Protein AF-A0A6C1P8I4-F1 (afdb_monomer)

Nearest PDB structures (foldseek):
  6fcg-assembly1_F  TM=9.952E-01  e=1.180E-16  Formosa sp. Hel1_33_131
  4wts-assembly1_A  TM=8.859E-01  e=5.037E-03  Rhizomucor miehei CAU432
  4f79-assembly1_A  TM=4.342E-01  e=3.306E+00  Streptococcus mutans
  8ysv-assembly1_A  TM=3.885E-01  e=8.835E+00  Enterococcus faecalis

Sequence (141 aa):
PVHIGETGWATTSNEHYGEGGANAIDEYKAGIYHRLIRDWSDENNVTVFYFEAFDEPWKDAQNPLGSENHFGLINLQAQAKYTIWDLVDAGIFDGLTRDGMPITKTYNGDLDSLLQDVLVPPTDAEIRARLEERLRQQEVE

pLDDT: mean 96.52, std 4.88, range [55.69, 98.88]

Secondary structure (DSSP, 8-state):
---EEEEE--S--SSTTSTTTT---SHHHHHHHHHHHHHHHHHTT--EEEE-SB--TTTTTT-TTSGGG---SB-TTSEE-GGGHHHHHTTTTTT-EETTEE-EEGGGG-HHHHHHS-PPPPPHHHHHHHHHHHHHHHTT-

Mean predicted aligned error: 3.2 Å

Radius of gyration: 17.55 Å; Cα contacts (8 Å, |Δi|>4): 211; chains: 1; bounding box: 45×36×46 Å

Foldseek 3Di:
DDAAPEDFAFAFAPDQCPPPHQLQHHLVNRLVVVVVVVVVCVVVVHHYPYPDAEFDQVVCVVDSRHRNRGRHCAYPQLEGGPNCQVCVVVCVQPPPDDVNHGRAHPVNPDPVVRVVRRDDGDDPVSVVVSVVVVVVVVVVD

Solvent-accessible surface area (backbone atoms only — not comparable to full-atom values): 7846 Å² total; per-residue (Å²): 139,76,64,44,81,67,51,67,49,34,37,43,33,80,46,69,44,6,77,97,44,48,30,63,42,23,43,66,54,24,24,51,50,53,50,54,54,48,56,54,22,63,77,65,75,32,55,70,44,63,40,36,72,50,36,42,62,74,71,32,64,90,39,85,50,36,38,71,21,29,32,24,46,23,42,88,81,24,22,26,30,65,64,46,41,67,46,52,75,69,49,74,47,68,96,44,61,50,98,85,32,58,64,43,47,46,70,80,67,37,62,72,66,51,56,73,74,56,60,70,63,68,48,74,68,55,50,50,54,54,51,54,51,52,54,58,54,64,76,75,111

Structure (mmCIF, N/CA/C/O backbone):
data_AF-A0A6C1P8I4-F1
#
_entry.id   AF-A0A6C1P8I4-F1
#
loop_
_atom_site.group_PDB
_atom_site.id
_atom_site.type_symbol
_atom_site.label_atom_id
_atom_site.label_alt_id
_atom_site.label_comp_id
_atom_site.label_asym_id
_atom_site.label_entity_id
_atom_site.label_seq_id
_atom_site.pdbx_PDB_ins_code
_atom_site.Cartn_x
_atom_site.Cartn_y
_atom_site.Cartn_z
_atom_site.occupancy
_atom_site.B_iso_or_equiv
_atom_site.auth_seq_id
_atom_site.auth_comp_id
_atom_site.auth_asym_id
_atom_site.auth_atom_id
_atom_site.pdbx_PDB_model_num
ATOM 1 N N . PRO A 1 1 ? 16.380 -12.176 21.799 1.00 84.94 1 PRO A N 1
ATOM 2 C CA . PRO A 1 1 ? 15.195 -12.281 20.912 1.00 84.94 1 PRO A CA 1
ATOM 3 C C . PRO A 1 1 ? 15.418 -11.368 19.705 1.00 84.94 1 PRO A C 1
ATOM 5 O O . PRO A 1 1 ? 16.123 -10.371 19.853 1.00 84.94 1 PRO A O 1
ATOM 8 N N . VAL A 1 2 ? 14.891 -11.733 18.537 1.00 94.25 2 VAL A N 1
ATOM 9 C CA . VAL A 1 2 ? 14.954 -10.918 17.314 1.00 94.25 2 VAL A CA 1
ATOM 10 C C . VAL A 1 2 ? 13.532 -10.483 16.975 1.00 94.25 2 VAL A C 1
ATOM 12 O O . VAL A 1 2 ? 12.611 -11.290 17.066 1.00 94.25 2 VAL A O 1
ATOM 15 N N . HIS A 1 3 ? 13.370 -9.215 16.609 1.00 98.00 3 HIS A N 1
ATOM 16 C CA . HIS A 1 3 ? 12.113 -8.621 16.157 1.00 98.00 3 HIS A CA 1
ATOM 17 C C . HIS A 1 3 ? 12.382 -7.848 14.864 1.00 98.00 3 HIS A C 1
ATOM 19 O O . HIS A 1 3 ? 13.498 -7.360 14.667 1.00 98.00 3 HIS A O 1
ATOM 25 N N . ILE A 1 4 ? 11.379 -7.724 13.996 1.00 98.44 4 ILE A N 1
ATOM 26 C CA . ILE A 1 4 ? 11.464 -6.856 12.820 1.00 98.44 4 ILE A CA 1
ATOM 27 C C . ILE A 1 4 ? 11.068 -5.450 13.257 1.00 98.44 4 ILE A C 1
ATOM 29 O O . ILE A 1 4 ? 9.899 -5.187 13.543 1.00 98.44 4 ILE A O 1
ATOM 33 N N . GLY A 1 5 ? 12.068 -4.571 13.339 1.00 98.44 5 GLY A N 1
ATOM 34 C CA . GLY A 1 5 ? 11.884 -3.176 13.738 1.0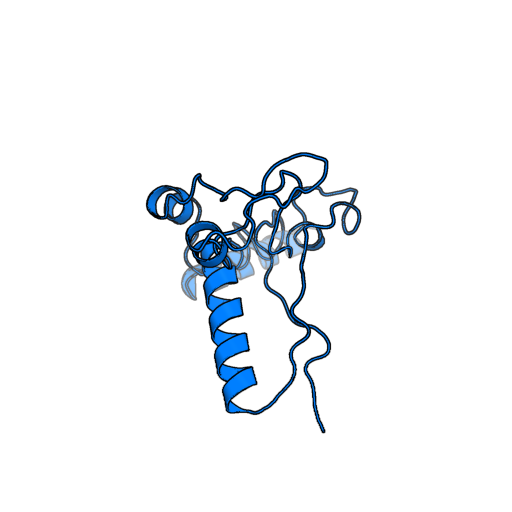0 98.44 5 GLY A CA 1
ATOM 35 C C . GLY A 1 5 ? 11.146 -2.334 12.700 1.00 98.44 5 GLY A C 1
ATOM 36 O O . GLY A 1 5 ? 10.501 -1.369 13.085 1.00 98.44 5 GLY A O 1
ATOM 37 N N . GLU A 1 6 ? 11.216 -2.709 11.421 1.00 98.50 6 GLU A N 1
ATOM 38 C CA . GLU A 1 6 ? 10.482 -2.043 10.349 1.00 98.50 6 GLU A CA 1
ATOM 39 C C . GLU A 1 6 ? 10.412 -2.934 9.112 1.00 98.50 6 GLU A C 1
ATOM 41 O O . GLU A 1 6 ? 11.400 -3.576 8.743 1.00 98.50 6 GLU A O 1
ATOM 46 N N . THR A 1 7 ? 9.248 -2.975 8.471 1.00 98.56 7 THR A N 1
ATOM 47 C CA . THR A 1 7 ? 9.111 -3.443 7.091 1.00 98.56 7 THR A CA 1
ATOM 48 C C . THR A 1 7 ? 7.760 -3.028 6.519 1.00 98.56 7 THR A C 1
ATOM 50 O O . THR A 1 7 ? 6.786 -2.970 7.265 1.00 98.56 7 THR A O 1
ATOM 53 N N . GLY A 1 8 ? 7.678 -2.754 5.221 1.00 98.31 8 GLY A N 1
ATOM 54 C CA . GLY A 1 8 ? 6.485 -2.193 4.598 1.00 98.31 8 GLY A CA 1
ATOM 55 C C . GLY A 1 8 ? 6.492 -2.335 3.085 1.00 98.31 8 GLY A C 1
ATOM 56 O O . GLY A 1 8 ? 7.522 -2.646 2.486 1.00 98.31 8 GLY A O 1
ATOM 57 N N . TRP A 1 9 ? 5.339 -2.089 2.470 1.00 98.75 9 TRP 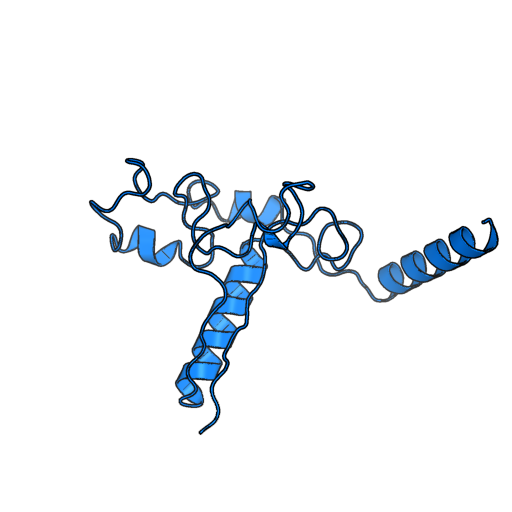A N 1
ATOM 58 C CA . TRP A 1 9 ? 5.183 -2.118 1.020 1.00 98.75 9 TRP A CA 1
ATOM 59 C C . TRP A 1 9 ? 4.293 -0.962 0.567 1.00 98.75 9 TRP A C 1
ATOM 61 O O . TRP A 1 9 ? 3.099 -0.938 0.865 1.00 98.75 9 TRP A O 1
ATOM 71 N N . ALA A 1 10 ? 4.890 0.013 -0.119 1.00 98.44 10 ALA A N 1
ATOM 72 C CA . ALA A 1 10 ? 4.188 1.190 -0.612 1.00 98.44 10 ALA A CA 1
ATOM 73 C C . ALA A 1 10 ? 3.163 0.839 -1.700 1.00 98.44 10 ALA A C 1
ATOM 75 O O . ALA A 1 10 ? 3.224 -0.215 -2.335 1.00 98.44 10 ALA A O 1
ATOM 76 N N . THR A 1 11 ? 2.222 1.756 -1.919 1.00 98.38 11 THR A N 1
ATOM 77 C CA . THR A 1 11 ? 1.051 1.551 -2.797 1.00 98.38 11 THR A CA 1
ATOM 78 C C . THR A 1 11 ? 1.015 2.455 -4.027 1.00 98.38 11 THR A C 1
ATOM 80 O O . THR A 1 11 ? 0.311 2.136 -4.978 1.00 98.38 11 THR A O 1
ATOM 83 N N . THR A 1 12 ? 1.839 3.507 -4.057 1.00 97.50 12 THR A N 1
ATOM 84 C CA . THR A 1 12 ? 2.018 4.402 -5.213 1.00 97.50 12 THR A CA 1
ATOM 85 C C . THR A 1 12 ? 3.499 4.722 -5.396 1.00 97.50 12 THR A C 1
ATOM 87 O O . THR A 1 12 ? 4.215 4.873 -4.410 1.00 97.50 12 THR A O 1
ATOM 90 N N . SER A 1 13 ? 3.978 4.804 -6.639 1.00 97.31 13 SER A N 1
ATOM 91 C CA . SER A 1 13 ? 5.305 5.339 -6.968 1.00 97.31 13 SER A CA 1
ATOM 92 C C . SER A 1 13 ? 5.359 5.774 -8.429 1.00 97.31 13 SER A C 1
ATOM 94 O O . SER A 1 13 ? 4.958 5.016 -9.309 1.00 97.31 13 SER A O 1
ATOM 96 N N . ASN A 1 14 ? 5.908 6.957 -8.695 1.00 96.31 14 ASN A N 1
ATOM 97 C CA . ASN A 1 14 ? 6.301 7.406 -10.036 1.00 96.31 14 ASN A CA 1
ATOM 98 C C . ASN A 1 14 ? 7.804 7.209 -10.320 1.00 96.31 14 ASN A C 1
ATOM 100 O O . ASN A 1 14 ? 8.345 7.818 -11.242 1.00 96.31 14 ASN A O 1
ATOM 104 N N . GLU A 1 15 ? 8.483 6.389 -9.518 1.00 94.12 15 GLU A N 1
ATOM 105 C CA . GLU A 1 15 ? 9.931 6.188 -9.571 1.00 94.12 15 GLU A CA 1
ATOM 106 C C . GLU A 1 15 ? 10.272 4.717 -9.878 1.00 94.12 15 GLU A C 1
ATOM 108 O O . GLU A 1 15 ? 9.582 4.029 -10.628 1.00 94.12 15 GLU A O 1
ATOM 113 N N . HIS A 1 16 ? 11.364 4.200 -9.310 1.00 93.44 16 HIS A N 1
ATOM 114 C CA . HIS A 1 16 ? 11.926 2.888 -9.637 1.00 93.44 16 HIS A CA 1
ATOM 115 C C . HIS A 1 16 ? 11.029 1.694 -9.311 1.00 93.44 16 HIS A C 1
ATOM 117 O O . HIS A 1 16 ? 11.247 0.604 -9.841 1.00 93.44 16 HIS A O 1
ATOM 123 N N . TYR A 1 17 ? 10.054 1.867 -8.431 1.00 96.25 17 TYR A N 1
ATOM 124 C CA . TYR A 1 17 ? 9.217 0.777 -7.951 1.00 96.25 17 TYR A CA 1
ATOM 125 C C . TYR A 1 17 ? 7.878 0.673 -8.700 1.00 96.25 17 TYR A C 1
ATOM 127 O O . TYR A 1 17 ? 7.241 -0.383 -8.663 1.00 96.25 17 TYR A O 1
ATOM 135 N N . GLY A 1 18 ? 7.468 1.748 -9.380 1.00 95.06 18 GLY A N 1
ATOM 136 C CA . GLY A 1 18 ? 6.231 1.841 -10.153 1.00 95.06 18 GLY A CA 1
ATOM 137 C C . GLY A 1 18 ? 6.389 1.414 -11.614 1.00 95.06 18 GLY A C 1
ATOM 138 O O . GLY A 1 18 ? 7.229 0.567 -11.947 1.00 95.06 18 GLY A O 1
ATOM 139 N N . GLU A 1 19 ? 5.561 2.003 -12.480 1.00 93.50 19 GLU A N 1
ATOM 140 C CA . GLU A 1 19 ? 5.546 1.749 -13.925 1.00 93.50 19 GLU A CA 1
ATOM 141 C C . GLU A 1 19 ? 6.900 2.066 -14.579 1.00 93.50 19 GLU A C 1
ATOM 143 O O . GLU A 1 19 ? 7.560 3.053 -14.264 1.00 93.50 19 GLU A O 1
ATOM 148 N N . GLY A 1 20 ? 7.357 1.193 -15.481 1.00 87.25 20 GLY A N 1
ATOM 149 C CA . GLY A 1 20 ? 8.678 1.307 -16.120 1.00 87.25 20 GLY A CA 1
ATOM 150 C C . GLY A 1 20 ? 9.852 0.911 -15.210 1.00 87.25 20 GLY A C 1
ATOM 151 O O . GLY A 1 20 ? 10.970 0.689 -15.689 1.00 87.25 20 GLY A O 1
ATOM 152 N N . GLY A 1 21 ? 9.591 0.744 -13.913 1.00 92.31 21 GLY 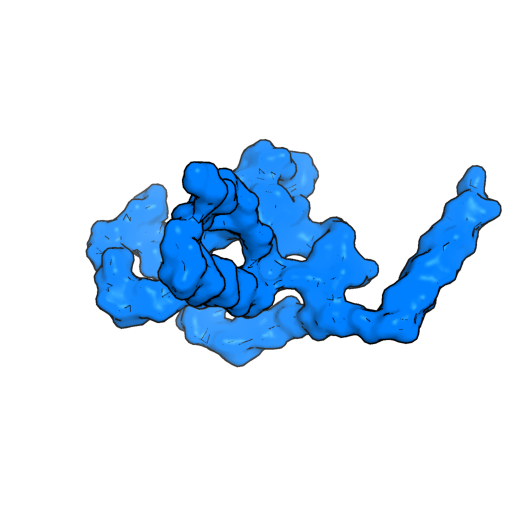A N 1
ATOM 153 C CA . GLY A 1 21 ? 10.504 0.249 -12.896 1.00 92.31 21 GLY A CA 1
ATOM 154 C C . GLY A 1 21 ? 10.293 -1.234 -12.587 1.00 92.31 21 GLY A C 1
ATOM 155 O O . GLY A 1 21 ? 10.314 -2.081 -13.479 1.00 92.31 21 GLY A O 1
ATOM 156 N N . ALA A 1 22 ? 10.130 -1.564 -11.309 1.00 95.06 22 ALA A N 1
ATOM 157 C CA . ALA A 1 22 ? 9.907 -2.930 -10.846 1.00 95.06 22 ALA A CA 1
ATOM 158 C C . ALA A 1 22 ? 8.453 -3.412 -11.007 1.00 95.06 22 ALA A C 1
ATOM 160 O O . ALA A 1 22 ? 8.212 -4.609 -10.855 1.00 95.06 22 ALA A O 1
ATOM 161 N N . ASN A 1 23 ? 7.495 -2.515 -11.291 1.00 96.62 23 ASN A N 1
ATOM 162 C CA . ASN A 1 23 ? 6.054 -2.804 -11.246 1.00 96.62 23 ASN A CA 1
ATOM 163 C C . ASN A 1 23 ? 5.648 -3.509 -9.931 1.00 96.62 23 ASN A C 1
ATOM 165 O O . ASN A 1 23 ? 4.846 -4.446 -9.913 1.00 96.62 23 ASN A O 1
ATOM 169 N N . ALA A 1 24 ? 6.284 -3.110 -8.829 1.00 97.25 24 ALA A N 1
ATOM 170 C CA . ALA A 1 24 ? 6.169 -3.769 -7.536 1.00 97.25 24 ALA A CA 1
ATOM 171 C C . ALA A 1 24 ? 5.058 -3.163 -6.674 1.00 97.25 24 ALA A C 1
ATOM 173 O O . ALA A 1 24 ? 4.628 -3.798 -5.720 1.00 97.25 24 ALA A O 1
ATOM 174 N N . ILE A 1 25 ? 4.620 -1.947 -6.983 1.00 96.81 25 ILE A N 1
ATOM 175 C CA . ILE A 1 25 ? 3.828 -1.110 -6.089 1.00 96.81 25 ILE A CA 1
ATOM 176 C C . ILE A 1 25 ? 2.386 -0.982 -6.571 1.00 96.81 25 ILE A C 1
ATOM 178 O O . ILE A 1 25 ? 2.142 -0.490 -7.667 1.00 96.81 25 ILE A O 1
ATOM 182 N N . ASP A 1 26 ? 1.465 -1.398 -5.706 1.00 98.44 26 ASP A N 1
ATOM 183 C CA . ASP A 1 26 ? 0.015 -1.205 -5.779 1.00 98.44 26 ASP A CA 1
ATOM 184 C C . ASP A 1 26 ? -0.615 -1.726 -4.474 1.00 98.44 26 ASP A C 1
ATOM 186 O O . ASP A 1 26 ? 0.026 -2.457 -3.706 1.00 98.44 26 ASP A O 1
ATOM 190 N N . GLU A 1 27 ? -1.874 -1.370 -4.200 1.00 98.69 27 GLU A N 1
ATOM 191 C CA . GLU A 1 27 ? -2.552 -1.823 -2.976 1.00 98.69 27 GLU A CA 1
ATOM 192 C C . GLU A 1 27 ? -2.723 -3.346 -2.912 1.00 98.69 27 GLU A C 1
ATOM 194 O O . GLU A 1 27 ? -2.705 -3.922 -1.821 1.00 98.69 27 GLU A O 1
ATOM 199 N N . TYR A 1 28 ? -2.852 -4.019 -4.060 1.00 98.75 28 TYR A N 1
ATOM 200 C CA . TYR A 1 28 ? -3.046 -5.465 -4.109 1.00 98.75 28 TYR A CA 1
ATOM 201 C C . TYR A 1 28 ? -1.792 -6.215 -3.638 1.00 98.75 28 TYR A C 1
ATOM 203 O O . TYR A 1 28 ? -1.862 -7.049 -2.728 1.00 98.75 28 TYR A O 1
ATOM 211 N N . LYS A 1 29 ? -0.621 -5.881 -4.190 1.00 98.69 29 LYS A N 1
ATOM 212 C CA . LYS A 1 29 ? 0.673 -6.437 -3.775 1.00 98.69 29 LYS A CA 1
ATOM 213 C C . LYS A 1 29 ? 1.030 -6.038 -2.345 1.00 98.69 29 LYS A C 1
ATOM 215 O O . LYS A 1 29 ? 1.520 -6.893 -1.607 1.00 98.69 29 LYS A O 1
ATOM 220 N N . ALA A 1 30 ? 0.724 -4.809 -1.919 1.00 98.69 30 ALA A N 1
ATOM 221 C CA . ALA A 1 30 ? 0.916 -4.394 -0.529 1.00 98.69 30 ALA A CA 1
ATOM 222 C C . ALA A 1 30 ? 0.072 -5.235 0.448 1.00 98.69 30 ALA A C 1
ATOM 224 O O . ALA A 1 30 ? 0.587 -5.701 1.466 1.00 98.69 30 ALA A O 1
ATOM 225 N N . GLY A 1 31 ? -1.191 -5.518 0.107 1.00 98.56 31 GLY A N 1
ATOM 226 C CA . GLY A 1 31 ? -2.056 -6.398 0.896 1.00 98.56 31 GLY A CA 1
ATOM 227 C C . GLY A 1 31 ? -1.555 -7.843 0.953 1.00 98.56 31 GLY A C 1
ATOM 228 O O . GLY A 1 31 ? -1.568 -8.464 2.018 1.00 98.56 31 GLY A O 1
ATOM 229 N N . ILE A 1 32 ? -1.042 -8.374 -0.165 1.00 98.56 32 ILE A N 1
ATOM 230 C CA . ILE A 1 32 ? -0.393 -9.694 -0.193 1.00 98.56 32 ILE A CA 1
ATOM 231 C C . ILE A 1 32 ? 0.825 -9.713 0.732 1.00 98.56 32 ILE A C 1
ATOM 233 O O . ILE A 1 32 ? 0.942 -10.624 1.552 1.00 98.56 32 ILE A O 1
ATOM 237 N N . TYR A 1 33 ? 1.714 -8.725 0.613 1.00 98.75 33 TYR A N 1
ATOM 238 C CA . TYR A 1 33 ? 2.921 -8.641 1.427 1.00 98.75 33 TYR A CA 1
ATOM 239 C C . TYR A 1 33 ? 2.590 -8.558 2.920 1.00 98.75 33 TYR A C 1
ATOM 241 O O . TYR A 1 33 ? 3.133 -9.333 3.707 1.00 98.75 33 TYR A O 1
ATOM 249 N N . HIS A 1 34 ? 1.654 -7.684 3.301 1.00 98.75 34 HIS A N 1
ATOM 250 C CA . HIS A 1 34 ? 1.205 -7.543 4.683 1.00 98.75 34 HIS A CA 1
ATOM 251 C C . HIS A 1 34 ? 0.674 -8.866 5.253 1.00 98.75 34 HIS A C 1
ATOM 253 O O . HIS A 1 34 ? 1.060 -9.255 6.352 1.00 98.75 34 HIS A O 1
ATOM 259 N N . ARG A 1 35 ? -0.165 -9.598 4.508 1.00 98.62 35 ARG A N 1
ATOM 260 C CA . ARG A 1 35 ? -0.647 -10.915 4.951 1.00 98.62 35 ARG A CA 1
ATOM 261 C C . ARG A 1 35 ? 0.508 -11.898 5.139 1.00 98.62 35 ARG A C 1
ATOM 263 O O . ARG A 1 35 ? 0.639 -12.478 6.208 1.00 98.62 35 ARG A O 1
ATOM 270 N N . LEU A 1 36 ? 1.381 -12.028 4.139 1.00 98.75 36 LEU A N 1
ATOM 271 C CA . LEU A 1 36 ? 2.509 -12.964 4.188 1.00 98.75 36 LEU A CA 1
ATOM 272 C C . LEU A 1 36 ? 3.458 -12.679 5.360 1.00 98.75 36 LEU A C 1
ATOM 274 O O . LEU A 1 36 ? 3.907 -13.615 6.019 1.00 98.75 36 LEU A O 1
ATOM 278 N N . ILE A 1 37 ? 3.766 -11.405 5.633 1.00 98.62 37 ILE A N 1
ATOM 279 C CA . ILE A 1 37 ? 4.660 -11.054 6.740 1.00 98.62 37 ILE A CA 1
ATOM 280 C C . ILE A 1 37 ? 3.992 -11.264 8.101 1.00 98.62 37 ILE A C 1
ATOM 282 O O . ILE A 1 37 ? 4.678 -11.669 9.037 1.00 98.62 37 ILE A O 1
ATOM 286 N N . ARG A 1 38 ? 2.673 -11.041 8.216 1.00 98.38 38 ARG A N 1
ATOM 287 C CA . ARG A 1 38 ? 1.914 -11.317 9.445 1.00 98.38 38 ARG A CA 1
ATOM 288 C C . ARG A 1 38 ? 1.854 -12.809 9.739 1.00 98.38 38 ARG A C 1
ATOM 290 O O . ARG A 1 38 ? 2.299 -13.197 10.816 1.00 98.38 38 ARG A O 1
ATOM 297 N N . ASP A 1 39 ? 1.448 -13.616 8.760 1.00 98.62 39 ASP A N 1
ATOM 298 C CA . ASP A 1 39 ? 1.379 -15.077 8.880 1.00 98.62 39 ASP A CA 1
ATOM 299 C C . ASP A 1 39 ? 2.738 -15.651 9.311 1.00 98.62 39 ASP A C 1
ATOM 301 O O . ASP A 1 39 ? 2.845 -16.343 10.324 1.00 98.62 39 ASP A O 1
ATOM 305 N N . TRP A 1 40 ? 3.813 -15.268 8.611 1.00 98.62 40 TRP A N 1
ATOM 306 C CA . TRP A 1 40 ? 5.172 -15.674 8.970 1.00 98.62 40 TRP A CA 1
ATOM 307 C C . TRP A 1 40 ? 5.554 -15.243 10.392 1.00 98.62 40 TRP A C 1
ATOM 309 O O . TRP A 1 40 ? 6.172 -16.009 11.136 1.00 98.62 40 TRP A O 1
ATOM 319 N N . SER A 1 41 ? 5.217 -14.012 10.777 1.00 98.38 41 SER A N 1
ATOM 320 C CA . SER A 1 41 ? 5.602 -13.463 12.075 1.00 98.38 41 SER A CA 1
ATOM 321 C C . SER A 1 41 ? 4.893 -14.150 13.239 1.00 98.38 41 SER A C 1
ATOM 323 O O . SER A 1 41 ? 5.535 -14.455 14.247 1.00 98.38 41 SER A O 1
ATOM 325 N N . ASP A 1 42 ? 3.613 -14.478 13.062 1.00 98.19 42 ASP A N 1
ATOM 326 C CA . ASP A 1 42 ? 2.802 -15.179 14.050 1.00 98.19 42 ASP A CA 1
ATOM 327 C C . ASP A 1 42 ? 3.292 -16.623 14.219 1.00 98.19 42 ASP A C 1
ATOM 329 O O . ASP A 1 42 ? 3.522 -17.073 15.344 1.00 98.19 42 ASP A O 1
ATOM 333 N N . GLU A 1 43 ? 3.574 -17.323 13.113 1.00 98.44 43 GLU A N 1
ATOM 334 C CA . GLU A 1 43 ? 4.148 -18.676 13.131 1.00 98.44 43 GLU A CA 1
ATOM 335 C C . GLU A 1 43 ? 5.499 -18.735 13.860 1.00 98.44 43 GLU A C 1
ATOM 337 O O . GLU A 1 43 ? 5.792 -19.688 14.588 1.00 98.44 43 GLU A O 1
ATOM 342 N N . ASN A 1 44 ? 6.331 -17.705 13.688 1.00 98.00 44 ASN A N 1
ATOM 343 C CA . ASN A 1 44 ? 7.681 -17.661 14.247 1.00 98.00 44 ASN A CA 1
ATOM 344 C C . ASN A 1 44 ? 7.756 -16.959 15.610 1.00 98.00 44 ASN A C 1
ATOM 346 O O . ASN A 1 44 ? 8.840 -16.880 16.190 1.00 98.00 44 ASN A O 1
ATOM 350 N N . ASN A 1 45 ? 6.628 -16.491 16.156 1.00 97.69 45 ASN A N 1
ATOM 351 C CA . ASN A 1 45 ? 6.569 -1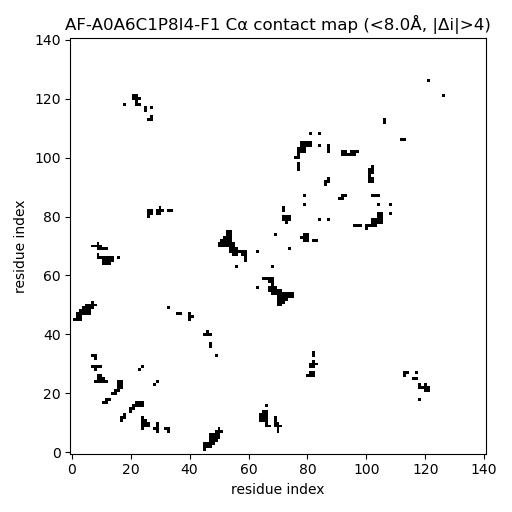5.694 17.386 1.00 97.69 45 ASN A CA 1
ATOM 352 C C . ASN A 1 45 ? 7.507 -14.467 17.337 1.00 97.69 45 ASN A C 1
ATOM 354 O O . ASN A 1 45 ? 8.197 -14.142 18.309 1.00 97.69 45 ASN A O 1
ATOM 358 N N . VAL A 1 46 ? 7.554 -13.797 16.184 1.00 98.44 46 VAL A N 1
ATOM 359 C CA . VAL A 1 46 ? 8.372 -12.607 15.932 1.00 98.44 46 VAL A CA 1
ATOM 360 C C . VAL A 1 46 ? 7.463 -11.388 15.866 1.00 98.44 46 VAL A C 1
ATOM 362 O O . VAL A 1 46 ? 6.498 -11.354 15.120 1.00 98.44 46 VAL A O 1
ATOM 365 N N . THR A 1 47 ? 7.780 -10.335 16.615 1.00 98.38 47 THR A N 1
ATOM 366 C CA . THR A 1 47 ? 7.058 -9.060 16.466 1.00 98.38 47 THR A CA 1
ATOM 367 C C . THR A 1 47 ? 7.499 -8.351 15.193 1.00 98.38 47 THR A C 1
ATOM 369 O O . THR A 1 47 ? 8.702 -8.201 14.964 1.00 98.38 47 THR A O 1
ATOM 372 N N . VAL A 1 48 ? 6.530 -7.857 14.420 1.00 98.56 48 VAL A N 1
ATOM 373 C CA . VAL A 1 48 ? 6.756 -7.000 13.251 1.00 98.56 48 VAL A CA 1
ATOM 374 C C . VAL A 1 48 ? 6.094 -5.647 13.470 1.00 98.56 48 VAL A C 1
ATOM 376 O O . VAL A 1 48 ? 4.863 -5.546 13.556 1.00 98.56 48 VAL A O 1
ATOM 379 N N . PHE A 1 49 ? 6.921 -4.608 13.520 1.00 98.56 49 PHE A N 1
ATOM 380 C CA . PHE A 1 49 ? 6.494 -3.218 13.425 1.00 98.56 49 PHE A CA 1
ATOM 381 C C . PHE A 1 49 ? 6.317 -2.880 11.940 1.00 98.56 49 PHE A C 1
ATOM 383 O O . PHE A 1 49 ? 7.244 -2.445 11.265 1.00 98.56 49 PHE A O 1
ATOM 390 N N . TYR A 1 50 ? 5.134 -3.194 11.407 1.00 98.69 50 TYR A N 1
ATOM 391 C CA . TYR A 1 50 ? 4.819 -2.964 9.998 1.00 98.69 50 TYR A CA 1
ATOM 392 C C . TYR A 1 50 ? 4.725 -1.464 9.697 1.00 98.69 50 TYR A C 1
ATOM 394 O O . TYR A 1 50 ? 4.097 -0.715 10.448 1.00 98.69 50 TYR A O 1
ATOM 402 N N . PHE A 1 51 ? 5.315 -1.061 8.580 1.00 98.62 51 PHE A N 1
ATOM 403 C CA . PHE A 1 51 ? 5.397 0.304 8.095 1.00 98.62 51 PHE A CA 1
ATOM 404 C C . PHE A 1 51 ? 4.407 0.495 6.926 1.00 98.62 51 PHE A C 1
ATOM 406 O O . PHE A 1 51 ? 4.563 -0.124 5.878 1.00 98.62 51 PHE A O 1
ATOM 413 N N . GLU A 1 52 ? 3.342 1.286 7.063 1.00 98.50 52 GLU A N 1
ATOM 414 C CA . GLU A 1 52 ? 2.967 2.076 8.245 1.00 98.50 52 GLU A CA 1
ATOM 415 C C . GLU A 1 52 ? 1.452 2.249 8.406 1.00 98.50 52 GLU A C 1
ATOM 417 O O . GLU A 1 52 ? 0.658 1.799 7.586 1.00 98.50 52 GLU A O 1
ATOM 422 N N . ALA A 1 53 ? 1.022 2.895 9.492 1.00 98.44 53 ALA A N 1
ATOM 423 C CA . ALA A 1 53 ? -0.400 3.072 9.783 1.00 98.44 53 ALA A CA 1
ATOM 424 C C . ALA A 1 53 ? -1.103 4.027 8.800 1.00 98.44 53 ALA A C 1
ATOM 426 O O . ALA A 1 53 ? -2.217 3.742 8.359 1.00 98.44 53 ALA A O 1
ATOM 427 N N . PHE A 1 54 ? -0.464 5.146 8.452 1.00 98.62 54 PHE A N 1
ATOM 428 C CA . PHE A 1 54 ? -1.061 6.214 7.653 1.00 98.62 54 PHE A CA 1
ATOM 429 C C . PHE A 1 54 ? -0.078 6.766 6.639 1.00 98.62 54 PHE A C 1
ATOM 431 O O . PHE A 1 54 ? 1.100 6.852 6.944 1.00 98.62 54 PHE A O 1
ATOM 438 N N . ASP A 1 55 ? -0.576 7.200 5.486 1.00 98.62 55 ASP A N 1
ATOM 439 C CA . ASP A 1 55 ? 0.259 7.903 4.512 1.00 98.62 55 ASP A CA 1
ATOM 440 C C . ASP A 1 55 ? 0.815 9.207 5.102 1.00 98.62 55 ASP A C 1
ATOM 442 O O . ASP A 1 55 ? 0.086 9.983 5.737 1.00 98.62 55 ASP A O 1
ATOM 446 N N . GLU A 1 56 ? 2.103 9.454 4.865 1.00 98.31 56 GLU A N 1
ATOM 447 C CA . GLU A 1 56 ? 2.856 10.586 5.404 1.00 98.31 56 GLU A CA 1
ATOM 448 C C . GLU A 1 56 ? 3.442 11.459 4.271 1.00 98.31 56 GLU A C 1
ATOM 450 O O . GLU A 1 56 ? 4.601 11.293 3.895 1.00 98.31 56 GLU A O 1
ATOM 455 N N . PRO A 1 57 ? 2.689 12.446 3.736 1.00 97.31 57 PRO A N 1
ATOM 456 C CA . PRO A 1 57 ? 3.046 13.203 2.523 1.00 97.31 57 PRO A CA 1
ATOM 457 C C . PRO A 1 57 ? 4.247 14.141 2.687 1.00 97.31 57 PRO A C 1
ATOM 459 O O . PRO A 1 57 ? 4.650 14.824 1.749 1.00 97.31 57 PRO A O 1
ATOM 462 N N . TRP A 1 58 ? 4.764 14.260 3.907 1.00 97.62 58 TRP A N 1
ATOM 463 C CA . TRP A 1 58 ? 5.894 15.118 4.225 1.00 97.62 58 TRP A CA 1
ATOM 464 C C . TRP A 1 58 ? 7.242 14.420 3.996 1.00 97.62 58 TRP A C 1
ATOM 466 O O . TRP A 1 58 ? 8.261 15.113 3.985 1.00 97.62 58 TRP A O 1
ATOM 476 N N . LYS A 1 59 ? 7.266 13.091 3.805 1.00 95.12 59 LYS A N 1
ATOM 477 C CA . LYS A 1 59 ? 8.501 12.310 3.618 1.00 95.12 59 LYS A CA 1
ATOM 478 C C . LYS A 1 59 ? 9.180 12.596 2.286 1.00 95.12 59 LYS A C 1
ATOM 480 O O . LYS A 1 59 ? 10.395 12.765 2.248 1.00 95.12 59 LYS A O 1
ATOM 485 N N . ASP A 1 60 ? 8.394 12.742 1.228 1.00 96.75 60 ASP A N 1
ATOM 486 C CA . ASP A 1 60 ? 8.847 13.241 -0.064 1.00 96.75 60 ASP A CA 1
ATOM 487 C C . ASP A 1 60 ? 7.960 14.408 -0.509 1.00 96.75 60 ASP A C 1
ATOM 489 O O . ASP A 1 60 ? 7.130 14.319 -1.415 1.00 96.75 60 ASP A O 1
ATOM 493 N N . ALA A 1 61 ? 8.112 15.532 0.192 1.00 95.69 61 ALA A N 1
ATOM 494 C CA . ALA A 1 61 ? 7.265 16.706 0.002 1.00 95.69 61 ALA A CA 1
ATOM 495 C C . ALA A 1 61 ? 7.395 17.349 -1.395 1.00 95.69 61 ALA A C 1
ATOM 497 O O . ALA A 1 61 ? 6.516 18.113 -1.797 1.00 95.69 61 ALA A O 1
ATOM 498 N N . GLN A 1 62 ? 8.490 17.092 -2.122 1.00 97.75 62 GLN A N 1
ATOM 499 C CA . GLN A 1 62 ? 8.714 17.643 -3.466 1.00 97.75 62 GLN A CA 1
ATOM 500 C C . GLN A 1 62 ? 8.192 16.726 -4.575 1.00 97.75 62 GLN A C 1
ATOM 502 O O . GLN A 1 62 ? 7.948 17.206 -5.682 1.00 97.75 62 GLN A O 1
ATOM 507 N N . ASN A 1 63 ? 7.965 15.446 -4.278 1.00 97.56 63 ASN A N 1
ATOM 508 C CA . ASN A 1 63 ? 7.376 14.491 -5.200 1.00 97.56 63 ASN A CA 1
ATOM 509 C C . ASN A 1 63 ? 6.174 13.785 -4.542 1.00 97.56 63 ASN A C 1
ATOM 511 O O . ASN A 1 63 ? 6.310 12.715 -3.952 1.00 97.56 63 ASN A O 1
ATOM 515 N N . PRO A 1 64 ? 4.952 14.337 -4.685 1.00 96.56 64 PRO A N 1
ATOM 516 C CA . PRO A 1 64 ? 3.745 13.750 -4.100 1.00 96.56 64 PRO A CA 1
ATOM 517 C C . PRO A 1 64 ? 3.445 12.314 -4.544 1.00 96.56 64 PRO A C 1
ATOM 519 O O . PRO A 1 64 ? 2.675 11.632 -3.877 1.00 96.56 64 PRO A O 1
ATOM 522 N N . LEU A 1 65 ? 4.022 11.851 -5.658 1.00 96.56 65 LEU A N 1
ATOM 523 C CA . LEU A 1 65 ? 3.888 10.478 -6.153 1.00 96.56 65 LEU A CA 1
ATOM 524 C C . LEU A 1 65 ? 5.100 9.595 -5.804 1.00 96.56 65 LEU A C 1
ATOM 526 O O . LEU A 1 65 ? 5.129 8.440 -6.221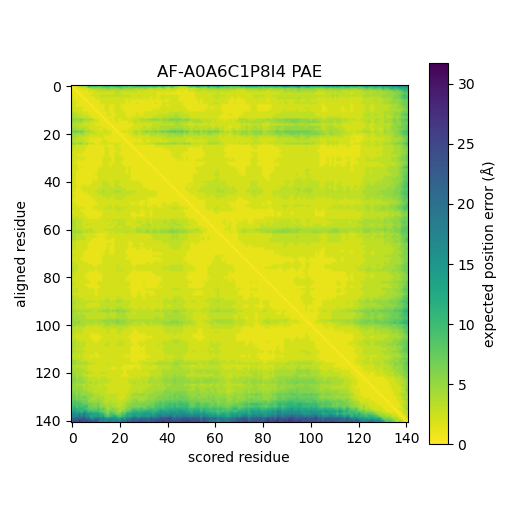 1.00 96.56 65 LEU A O 1
ATOM 530 N N . GLY A 1 66 ? 6.072 10.104 -5.043 1.00 97.69 66 GLY A N 1
ATOM 531 C CA . GLY A 1 66 ? 7.202 9.340 -4.515 1.00 97.69 66 GLY A CA 1
ATOM 532 C C . GLY A 1 66 ? 6.740 8.325 -3.475 1.00 97.69 66 GLY A C 1
ATOM 533 O O . GLY A 1 66 ? 5.832 8.603 -2.688 1.00 97.69 66 GLY A O 1
ATOM 534 N N . SER A 1 67 ? 7.342 7.133 -3.474 1.00 97.75 67 SER A N 1
ATOM 535 C CA . SER A 1 67 ? 6.829 5.984 -2.707 1.00 97.75 67 SER A CA 1
ATOM 536 C C . SER A 1 67 ? 6.758 6.214 -1.206 1.00 97.75 67 SER A C 1
ATOM 538 O O . SER A 1 67 ? 5.862 5.687 -0.548 1.00 97.75 67 SER A O 1
ATOM 540 N N . GLU A 1 68 ? 7.668 7.029 -0.678 1.00 98.00 68 GLU A N 1
ATOM 541 C CA . GLU A 1 68 ? 7.773 7.332 0.750 1.00 98.00 68 GLU A CA 1
ATOM 542 C C . GLU A 1 68 ? 6.485 7.919 1.333 1.00 98.00 68 GLU A C 1
ATOM 544 O O . GLU A 1 68 ? 6.189 7.715 2.505 1.00 98.00 68 GLU A O 1
ATOM 549 N N . ASN A 1 69 ? 5.673 8.582 0.512 1.00 98.31 69 ASN A N 1
ATOM 550 C CA . ASN A 1 69 ? 4.414 9.175 0.947 1.00 98.31 69 ASN A CA 1
ATOM 551 C C . ASN A 1 69 ? 3.260 8.158 1.068 1.00 98.31 69 ASN A C 1
ATOM 553 O O . ASN A 1 69 ? 2.194 8.532 1.553 1.00 98.31 69 ASN A O 1
ATOM 557 N N . HIS A 1 70 ? 3.433 6.908 0.605 1.00 98.56 70 HIS A N 1
ATOM 558 C CA . HIS A 1 70 ? 2.324 5.988 0.285 1.00 98.56 70 HIS A CA 1
ATOM 559 C C . HIS A 1 70 ? 2.420 4.593 0.931 1.00 98.56 70 HIS A C 1
ATOM 561 O O . HIS A 1 70 ? 1.914 3.612 0.366 1.00 98.56 70 HIS A O 1
ATOM 567 N N . PHE A 1 71 ? 3.067 4.478 2.094 1.00 98.75 71 PHE A N 1
ATOM 568 C CA . PHE A 1 71 ? 3.189 3.225 2.863 1.00 98.75 71 PHE A CA 1
ATOM 569 C C . PHE A 1 71 ? 2.003 2.926 3.793 1.00 98.75 71 PHE A C 1
ATOM 571 O O . PHE A 1 71 ? 1.894 1.819 4.324 1.00 98.75 71 PHE A O 1
ATOM 578 N N . GLY A 1 72 ? 1.116 3.894 4.009 1.00 98.69 72 GLY A N 1
ATOM 579 C CA . GLY A 1 72 ? 0.036 3.802 4.975 1.00 98.69 72 GLY A CA 1
ATOM 580 C C . GLY A 1 72 ? -1.012 2.755 4.633 1.00 98.69 72 GLY A C 1
ATOM 581 O O . GLY A 1 72 ? -1.437 2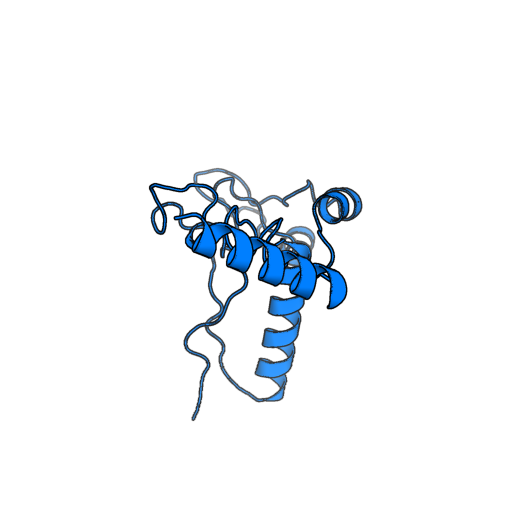.644 3.484 1.00 98.69 72 GLY A O 1
ATOM 582 N N . LEU A 1 73 ? -1.515 2.063 5.658 1.00 98.81 73 LEU A N 1
ATOM 583 C CA . LEU A 1 73 ? -2.736 1.251 5.577 1.00 98.81 73 LEU A CA 1
ATOM 584 C C . LEU A 1 73 ? -3.994 2.107 5.346 1.00 98.81 73 LEU A C 1
ATOM 586 O O . LEU A 1 73 ? -4.971 1.624 4.776 1.00 98.81 73 LEU A O 1
ATOM 590 N N . ILE A 1 74 ? -3.976 3.370 5.785 1.00 98.75 74 ILE A N 1
ATOM 591 C CA . ILE A 1 74 ? -5.044 4.354 5.574 1.00 98.75 74 ILE A CA 1
ATOM 592 C C . ILE A 1 74 ? -4.452 5.604 4.911 1.00 98.75 74 ILE A C 1
ATOM 594 O O . ILE A 1 74 ? -3.465 6.163 5.393 1.00 98.75 74 ILE A O 1
ATOM 598 N N . ASN A 1 75 ? -5.072 6.068 3.828 1.00 98.56 75 ASN A N 1
ATOM 599 C CA . ASN A 1 75 ? -4.613 7.248 3.099 1.00 98.56 75 ASN A CA 1
ATOM 600 C C . ASN A 1 75 ? -5.072 8.574 3.743 1.00 98.56 75 ASN A C 1
ATOM 602 O O . ASN A 1 75 ? -5.804 8.621 4.738 1.00 98.56 75 ASN A O 1
ATOM 606 N N . LEU A 1 76 ? -4.653 9.691 3.146 1.00 97.50 76 LEU A N 1
ATOM 607 C CA . LEU A 1 76 ? -4.994 11.040 3.612 1.00 97.50 76 LEU A CA 1
ATOM 608 C C . LEU A 1 76 ? -6.484 11.389 3.492 1.00 97.50 76 LEU A C 1
ATOM 610 O O . LEU A 1 76 ? -6.947 12.305 4.164 1.00 97.50 76 LEU A O 1
ATOM 614 N N . GLN A 1 77 ? -7.241 10.652 2.680 1.00 98.00 77 GLN A N 1
ATOM 615 C CA . GLN A 1 77 ? 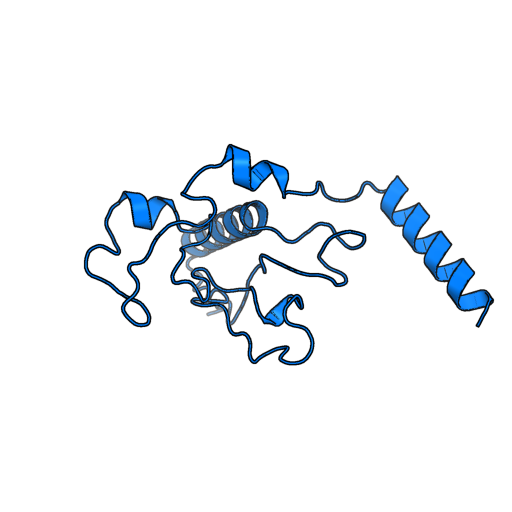-8.686 10.805 2.499 1.00 98.00 77 GLN A CA 1
ATOM 616 C C . GLN A 1 77 ? -9.491 9.958 3.499 1.00 98.00 77 GLN A C 1
ATOM 618 O O . GLN A 1 77 ? -10.697 9.802 3.329 1.00 98.00 77 GLN A O 1
ATOM 623 N N . ALA A 1 78 ? -8.839 9.413 4.535 1.00 98.38 78 ALA A N 1
ATOM 624 C CA . ALA A 1 78 ? -9.440 8.482 5.489 1.00 98.38 78 ALA A CA 1
ATOM 625 C C . ALA A 1 78 ? -9.983 7.207 4.817 1.00 98.38 78 ALA A C 1
ATOM 627 O O . ALA A 1 78 ? -11.001 6.654 5.228 1.00 98.38 78 ALA A O 1
ATOM 628 N N . GLN A 1 79 ? -9.299 6.720 3.782 1.00 98.81 79 GLN A N 1
ATOM 629 C CA . GLN A 1 79 ? -9.656 5.475 3.116 1.00 98.81 79 GLN A CA 1
ATOM 630 C C . GLN A 1 79 ? -8.666 4.376 3.500 1.00 98.81 79 GLN A C 1
ATOM 632 O O . GLN A 1 79 ? -7.460 4.507 3.301 1.00 98.81 79 GLN A O 1
ATOM 637 N N . ALA A 1 80 ? -9.192 3.293 4.053 1.00 98.88 80 ALA A N 1
ATOM 638 C CA . ALA A 1 80 ? -8.518 2.022 4.221 1.00 98.88 80 ALA A CA 1
ATOM 639 C C . ALA A 1 80 ? -8.159 1.441 2.850 1.00 98.88 80 ALA A C 1
ATOM 641 O O . ALA A 1 80 ? -9.036 1.234 2.003 1.00 98.88 80 ALA A O 1
ATOM 642 N N . LYS A 1 81 ? -6.869 1.174 2.654 1.00 98.88 81 LYS A N 1
ATOM 643 C CA . LYS A 1 81 ? -6.352 0.492 1.467 1.00 98.88 81 LYS A CA 1
ATOM 644 C C . LYS A 1 81 ? -6.689 -0.994 1.506 1.00 98.88 81 LYS A C 1
ATOM 646 O O . LYS A 1 81 ? -7.038 -1.523 2.567 1.00 98.88 81 LYS A O 1
ATOM 651 N N . TYR A 1 82 ? -6.547 -1.666 0.364 1.00 98.81 82 TYR A N 1
ATOM 652 C CA . TYR A 1 82 ? -6.894 -3.080 0.167 1.00 98.81 82 TYR A CA 1
ATOM 653 C C . TYR A 1 82 ? -6.481 -3.994 1.328 1.00 98.81 82 TYR A C 1
ATOM 655 O O . TYR A 1 82 ? -7.258 -4.845 1.756 1.00 98.81 82 TYR A O 1
ATOM 663 N N . THR A 1 83 ? -5.290 -3.762 1.886 1.00 98.62 83 THR A N 1
ATOM 664 C CA . THR A 1 83 ? -4.709 -4.496 3.016 1.00 98.62 83 THR A CA 1
ATOM 665 C C . THR A 1 83 ? -5.638 -4.690 4.218 1.00 98.62 83 THR A C 1
ATOM 667 O O . THR A 1 83 ? -5.479 -5.679 4.929 1.00 98.62 83 THR A O 1
ATOM 670 N N . ILE A 1 84 ? -6.564 -3.760 4.471 1.00 98.69 84 ILE A N 1
ATOM 671 C CA . ILE A 1 84 ? -7.452 -3.769 5.646 1.00 98.69 84 ILE A CA 1
ATOM 672 C C . ILE A 1 84 ? -8.929 -3.516 5.287 1.00 98.69 84 ILE A C 1
ATOM 674 O O . ILE A 1 84 ? -9.706 -3.039 6.118 1.00 98.69 84 ILE A O 1
ATOM 678 N N . TRP A 1 85 ? -9.345 -3.803 4.047 1.00 98.81 85 TRP A N 1
ATOM 679 C CA . TRP A 1 85 ? -10.756 -3.685 3.645 1.00 98.81 85 TRP A CA 1
ATOM 680 C C . TRP A 1 85 ? -11.688 -4.582 4.469 1.00 98.81 85 TRP A C 1
ATOM 682 O O . TRP A 1 85 ? -12.808 -4.179 4.776 1.00 98.81 85 TRP A O 1
ATOM 692 N N . ASP A 1 86 ? -11.230 -5.774 4.842 1.00 98.56 86 ASP A N 1
ATOM 693 C CA . ASP A 1 86 ? -11.968 -6.733 5.668 1.00 98.56 86 ASP A CA 1
ATOM 694 C C . ASP A 1 86 ? -12.293 -6.172 7.061 1.00 98.56 86 ASP A C 1
ATOM 696 O O . ASP A 1 86 ? -13.380 -6.405 7.588 1.00 98.56 86 ASP A O 1
ATOM 700 N N . LEU A 1 87 ? -11.393 -5.363 7.629 1.00 98.62 87 LEU A N 1
ATOM 701 C CA . LEU A 1 87 ? -11.624 -4.678 8.900 1.00 98.62 87 LEU A CA 1
ATOM 702 C C . LEU A 1 87 ? -12.727 -3.616 8.784 1.00 98.62 87 LEU A C 1
ATOM 704 O O . LEU A 1 87 ? -13.501 -3.433 9.725 1.00 98.62 87 LEU A O 1
ATOM 708 N N . VAL A 1 88 ? -12.835 -2.947 7.629 1.00 98.62 88 VAL A N 1
ATOM 709 C CA . VAL A 1 88 ? -13.949 -2.025 7.349 1.00 98.62 88 VAL A CA 1
ATOM 710 C C . VAL A 1 88 ? -15.264 -2.798 7.255 1.00 98.62 88 VAL A C 1
ATOM 712 O O . VAL A 1 88 ? -16.238 -2.405 7.889 1.00 98.62 88 VAL A O 1
ATOM 715 N N . ASP A 1 89 ? -15.293 -3.921 6.531 1.00 98.62 89 ASP A N 1
ATOM 716 C CA . ASP A 1 89 ? -16.499 -4.761 6.414 1.00 98.62 89 ASP A CA 1
ATOM 717 C C . ASP A 1 89 ? -16.961 -5.335 7.752 1.00 98.62 89 ASP A C 1
ATOM 719 O O . ASP A 1 89 ? -18.159 -5.484 7.992 1.00 98.62 89 ASP A O 1
ATOM 723 N N . ALA A 1 90 ? -16.015 -5.643 8.637 1.00 98.69 90 ALA A N 1
ATOM 724 C CA . ALA A 1 90 ? -16.291 -6.120 9.982 1.00 98.69 90 ALA A CA 1
ATOM 725 C C . ALA A 1 90 ? -16.806 -5.020 10.935 1.00 98.69 90 ALA A C 1
ATOM 727 O O . ALA A 1 90 ? -17.066 -5.312 12.103 1.00 98.69 90 ALA A O 1
ATOM 728 N N . GLY A 1 91 ? -16.941 -3.769 10.473 1.00 98.50 91 GLY A N 1
ATOM 729 C CA . GLY A 1 91 ? -17.401 -2.637 11.284 1.00 98.50 91 GLY A CA 1
ATOM 730 C C . GLY A 1 91 ? -16.396 -2.198 12.353 1.00 98.50 91 GLY A C 1
ATOM 731 O O . GLY A 1 91 ? -16.755 -1.481 13.285 1.00 98.50 91 GLY A O 1
ATOM 732 N N . ILE A 1 92 ? -15.124 -2.613 12.254 1.00 98.62 92 ILE A N 1
ATOM 733 C CA . ILE A 1 92 ? -14.091 -2.318 13.268 1.00 98.62 92 ILE A CA 1
ATOM 734 C C . ILE A 1 92 ? -13.854 -0.812 13.411 1.00 98.62 92 ILE A C 1
ATOM 736 O O . ILE A 1 92 ? -13.483 -0.337 14.486 1.00 98.62 92 ILE A O 1
ATOM 740 N N . PHE A 1 93 ? -14.086 -0.056 12.338 1.00 98.38 93 PHE A N 1
ATOM 741 C CA . PHE A 1 93 ? -13.907 1.392 12.312 1.00 98.38 93 PHE A CA 1
ATOM 742 C C . PHE A 1 93 ? -15.210 2.185 12.506 1.00 98.38 93 PHE A C 1
ATOM 744 O O . PHE A 1 93 ? -15.192 3.409 12.375 1.00 98.38 93 PHE A O 1
ATOM 751 N N . ASP A 1 94 ? -16.330 1.535 12.840 1.00 98.19 94 ASP A N 1
ATOM 752 C CA . ASP A 1 94 ? -17.614 2.217 13.014 1.00 98.19 94 ASP A CA 1
ATOM 753 C C . ASP A 1 94 ? -17.547 3.274 14.126 1.00 98.19 94 ASP A C 1
ATOM 755 O O . ASP A 1 94 ? -17.134 3.020 15.25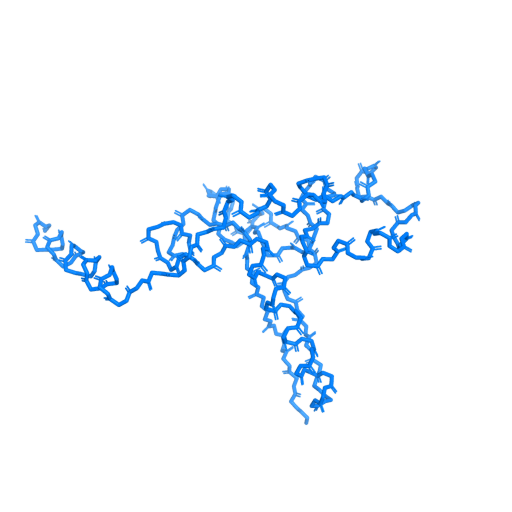9 1.00 98.19 94 ASP A O 1
ATOM 759 N N . GLY A 1 95 ? -17.957 4.499 13.793 1.00 97.75 95 GLY A N 1
ATOM 760 C CA . GLY A 1 95 ? -17.894 5.649 14.699 1.00 97.75 95 GLY A CA 1
ATOM 761 C C . GLY A 1 95 ? -16.496 6.252 14.880 1.00 97.75 95 GLY A C 1
ATOM 762 O O . GLY A 1 95 ? -16.381 7.296 15.524 1.00 97.75 95 GLY A O 1
ATOM 763 N N . LEU A 1 96 ? -15.447 5.657 14.299 1.00 98.06 96 LEU A N 1
ATOM 764 C CA . LEU A 1 96 ? -14.115 6.252 14.245 1.00 98.06 96 LEU A CA 1
ATOM 765 C C . LEU A 1 96 ? -13.993 7.185 13.039 1.00 98.06 96 LEU A C 1
ATOM 767 O O . LEU A 1 96 ? -14.519 6.929 11.956 1.00 98.06 96 LEU A O 1
ATOM 771 N N . THR A 1 97 ? -13.259 8.278 13.230 1.00 97.81 97 THR A N 1
ATOM 772 C CA . THR A 1 97 ? -13.016 9.270 12.180 1.00 97.81 97 THR A CA 1
ATOM 773 C C . THR A 1 97 ? -11.561 9.703 12.159 1.00 97.81 97 THR A C 1
ATOM 775 O O . THR A 1 97 ? -10.931 9.792 13.214 1.00 97.81 97 THR A O 1
ATOM 778 N N . ARG A 1 98 ? -11.067 10.081 10.981 1.00 95.56 98 ARG A N 1
ATOM 779 C CA . ARG A 1 98 ? -9.805 10.803 10.788 1.00 95.56 98 ARG A CA 1
ATOM 780 C C . ARG A 1 98 ? -10.133 12.156 10.167 1.00 95.56 98 ARG A C 1
ATOM 782 O O . ARG A 1 98 ? -10.790 12.205 9.136 1.00 95.56 98 ARG A O 1
ATOM 789 N N . ASP A 1 99 ? -9.757 13.242 10.837 1.00 93.88 99 ASP A N 1
ATOM 790 C CA . ASP A 1 99 ? -10.112 14.615 10.440 1.00 93.88 99 ASP A CA 1
ATOM 791 C C . ASP A 1 99 ? -11.620 14.817 10.189 1.00 93.88 99 ASP A C 1
ATOM 793 O O . ASP A 1 99 ? -12.047 15.525 9.281 1.00 93.88 99 ASP A O 1
ATOM 797 N N . GLY A 1 100 ? -12.450 14.154 11.001 1.00 96.88 100 GLY A N 1
ATOM 798 C CA . GLY A 1 100 ? -13.911 14.183 10.880 1.00 96.88 100 GLY A CA 1
ATOM 799 C C . GLY A 1 100 ? -14.481 13.347 9.729 1.00 96.88 100 GLY A C 1
ATOM 800 O O . GLY A 1 100 ? -15.700 13.250 9.611 1.00 96.88 100 GLY A O 1
ATOM 801 N N . MET A 1 101 ? -13.636 12.713 8.911 1.00 97.88 101 MET A N 1
ATOM 802 C CA . MET A 1 101 ? -14.054 11.804 7.845 1.00 97.88 101 MET A CA 1
ATOM 803 C C . MET A 1 101 ? -14.167 10.368 8.381 1.00 97.88 101 MET A C 1
ATOM 805 O O . MET A 1 101 ? -13.265 9.922 9.100 1.00 97.88 101 MET A O 1
ATOM 809 N N . PRO A 1 102 ? -15.246 9.630 8.063 1.00 98.12 102 PRO A N 1
ATOM 810 C CA . PRO A 1 102 ? -15.353 8.217 8.410 1.00 98.12 102 PRO A CA 1
ATOM 811 C C . PRO A 1 102 ? -14.317 7.396 7.641 1.00 98.12 102 PRO A C 1
ATOM 813 O O . PRO A 1 102 ? -13.976 7.730 6.504 1.00 98.12 102 PRO A O 1
ATOM 816 N N . ILE A 1 103 ? -13.853 6.298 8.242 1.00 98.69 103 ILE A N 1
ATOM 817 C CA . ILE A 1 103 ? -12.956 5.377 7.543 1.00 98.69 103 ILE A CA 1
ATOM 818 C C . ILE A 1 103 ? -13.753 4.602 6.490 1.00 98.69 103 ILE A C 1
ATOM 820 O O . ILE A 1 103 ? -14.662 3.846 6.819 1.00 98.69 103 ILE A O 1
ATOM 824 N N . THR A 1 104 ? -13.421 4.805 5.217 1.00 98.69 104 THR A N 1
ATOM 825 C CA . THR A 1 104 ? -14.056 4.125 4.069 1.00 98.69 104 THR A CA 1
ATOM 826 C C . THR A 1 104 ? -13.037 3.258 3.337 1.00 98.69 104 THR A C 1
ATOM 828 O O . THR A 1 104 ? -11.888 3.195 3.752 1.00 98.69 104 THR A O 1
ATOM 831 N N . LYS A 1 105 ? -13.421 2.554 2.270 1.00 98.88 105 LYS A N 1
ATOM 832 C CA . LYS A 1 105 ? -12.474 1.783 1.451 1.00 98.88 105 LYS A CA 1
ATOM 833 C C . LYS A 1 105 ? -11.995 2.592 0.252 1.00 98.88 105 LYS A C 1
ATOM 835 O O . LYS A 1 105 ? -12.790 3.290 -0.381 1.00 98.88 105 LYS A O 1
ATOM 840 N N . THR A 1 106 ? -10.729 2.434 -0.114 1.00 98.88 106 THR A N 1
ATOM 841 C CA . THR A 1 106 ? -10.255 2.778 -1.462 1.00 98.88 106 THR A CA 1
ATOM 842 C C . THR A 1 106 ? -11.030 1.971 -2.508 1.00 98.88 106 THR A C 1
ATOM 844 O O . THR A 1 106 ? -11.628 0.940 -2.191 1.00 98.88 106 THR A O 1
ATOM 847 N N . TYR A 1 107 ? -11.117 2.477 -3.742 1.00 98.62 107 TYR A N 1
ATOM 848 C CA . TYR A 1 107 ? -11.883 1.852 -4.837 1.00 98.62 107 TYR A CA 1
ATOM 849 C C . TYR A 1 107 ? -13.353 1.523 -4.499 1.00 98.62 107 TYR A C 1
ATOM 851 O O . TYR A 1 107 ? -13.978 0.708 -5.167 1.00 98.62 107 TYR A O 1
ATOM 859 N N . ASN A 1 108 ? -13.924 2.123 -3.446 1.00 98.25 108 ASN A N 1
ATOM 860 C CA . ASN A 1 108 ? -15.215 1.731 -2.865 1.00 98.25 108 ASN A CA 1
ATOM 861 C C . ASN A 1 108 ? -15.309 0.235 -2.490 1.00 98.25 108 ASN A C 1
ATOM 863 O O . ASN A 1 108 ? -16.406 -0.313 -2.398 1.00 98.25 108 ASN A O 1
ATOM 867 N N . GLY A 1 109 ? -14.171 -0.430 -2.267 1.00 98.44 109 GLY A N 1
ATOM 868 C CA . GLY A 1 109 ? -14.107 -1.869 -2.021 1.00 98.44 109 GLY A CA 1
ATOM 869 C C . GLY A 1 109 ? -14.313 -2.740 -3.262 1.00 98.44 109 GLY A C 1
ATOM 870 O O . GLY A 1 109 ? -14.561 -3.935 -3.107 1.00 98.44 109 GLY A O 1
ATOM 871 N N . ASP A 1 110 ? -14.241 -2.171 -4.468 1.00 98.62 110 ASP A N 1
ATOM 872 C CA . ASP A 1 110 ? -14.318 -2.922 -5.718 1.00 98.62 110 ASP A CA 1
ATOM 873 C C . ASP A 1 110 ? -12.937 -3.457 -6.123 1.00 98.62 110 ASP A C 1
ATOM 875 O O . ASP A 1 110 ? -12.048 -2.712 -6.548 1.00 98.62 110 ASP A O 1
ATOM 879 N N . LEU A 1 111 ? -12.769 -4.774 -5.992 1.00 98.31 111 LEU A N 1
ATOM 880 C CA . LEU A 1 111 ? -11.537 -5.459 -6.365 1.00 98.31 111 LEU A CA 1
ATOM 881 C C . LEU A 1 111 ? -11.275 -5.389 -7.873 1.00 98.31 111 LEU A C 1
ATOM 883 O O . LEU A 1 111 ? -10.121 -5.250 -8.264 1.00 98.31 111 LEU A O 1
ATOM 887 N N . ASP A 1 112 ? -12.307 -5.459 -8.716 1.00 98.50 112 ASP A N 1
ATOM 888 C CA . ASP A 1 112 ? -12.108 -5.437 -10.168 1.00 98.50 112 ASP A CA 1
ATOM 889 C C . ASP A 1 112 ? -11.564 -4.079 -10.615 1.00 98.50 112 ASP A C 1
ATOM 891 O O . ASP A 1 112 ? -10.676 -4.029 -11.467 1.00 98.50 112 ASP A O 1
ATOM 895 N N . SER A 1 113 ? -12.039 -2.995 -9.989 1.00 98.50 113 SER A N 1
ATOM 896 C CA . SER A 1 113 ? -11.508 -1.643 -10.185 1.00 98.50 113 SER A CA 1
ATOM 897 C C . SER A 1 113 ? -10.051 -1.523 -9.729 1.00 98.50 113 SER A C 1
ATOM 899 O O . SER A 1 113 ? -9.236 -0.998 -10.481 1.00 98.50 113 SER A O 1
ATOM 901 N N . LEU A 1 114 ? -9.699 -2.050 -8.549 1.00 98.38 114 LEU A N 1
ATOM 902 C CA . LEU A 1 114 ? -8.307 -2.073 -8.076 1.00 98.38 114 LEU A CA 1
ATOM 903 C C . LEU A 1 114 ? -7.392 -2.822 -9.053 1.00 98.38 114 LEU A C 1
ATOM 905 O O . LEU A 1 114 ? -6.307 -2.351 -9.381 1.00 98.38 114 LEU A O 1
ATOM 909 N N . LEU A 1 115 ? -7.823 -3.990 -9.534 1.00 98.00 115 LEU A N 1
ATOM 910 C CA . LEU A 1 115 ? -7.004 -4.837 -10.399 1.00 98.00 115 LEU A CA 1
ATOM 911 C C . LEU A 1 115 ? -6.724 -4.220 -11.778 1.00 98.00 115 LEU A C 1
ATOM 913 O O . LEU A 1 115 ? -5.773 -4.655 -12.425 1.00 98.00 115 LEU A O 1
ATOM 917 N N . GLN A 1 116 ? -7.484 -3.209 -12.220 1.00 97.88 116 GLN A N 1
ATOM 918 C CA . GLN A 1 116 ? -7.159 -2.473 -13.451 1.00 97.88 116 GLN A CA 1
ATOM 919 C C . GLN A 1 116 ? -5.870 -1.647 -13.330 1.00 97.88 116 GLN A C 1
ATOM 921 O O . GLN A 1 116 ? -5.195 -1.443 -14.337 1.00 97.88 116 GLN A O 1
ATOM 926 N N . ASP A 1 117 ? -5.504 -1.219 -12.119 1.00 94.75 117 ASP A N 1
ATOM 927 C CA . ASP A 1 117 ? -4.302 -0.412 -11.872 1.00 94.75 117 ASP A CA 1
ATOM 928 C C . ASP A 1 117 ? -3.059 -1.278 -11.587 1.00 94.75 117 ASP A C 1
ATOM 930 O O . ASP A 1 117 ? -1.934 -0.781 -11.505 1.00 94.75 117 ASP A O 1
ATOM 934 N N . VAL A 1 118 ? -3.235 -2.594 -11.434 1.00 97.19 118 VAL A N 1
ATOM 935 C CA . VAL A 1 118 ? -2.159 -3.514 -11.053 1.00 97.19 118 VAL A CA 1
ATOM 936 C C . VAL A 1 118 ? -1.332 -3.915 -12.272 1.00 97.19 118 VAL A C 1
ATOM 938 O O . VAL A 1 118 ? -1.770 -4.669 -13.141 1.00 97.19 118 VAL A O 1
ATOM 941 N N . LEU A 1 119 ? -0.066 -3.500 -12.285 1.00 96.94 119 LEU A N 1
ATOM 942 C CA . LEU A 1 119 ? 0.903 -3.938 -13.288 1.00 96.94 119 LEU A CA 1
ATOM 943 C C . LEU A 1 119 ? 1.515 -5.287 -12.913 1.00 96.94 119 LEU A C 1
ATOM 945 O O . LEU A 1 119 ? 1.904 -5.516 -11.769 1.00 96.94 119 LEU A O 1
ATOM 949 N N . VAL A 1 120 ? 1.672 -6.190 -13.876 1.00 96.12 120 VAL A N 1
ATOM 950 C CA . VAL A 1 120 ? 2.423 -7.429 -13.636 1.00 96.12 120 VAL A CA 1
ATOM 951 C C . VAL A 1 120 ? 3.926 -7.137 -13.504 1.00 96.12 120 VAL A C 1
ATOM 953 O O . VAL A 1 120 ? 4.431 -6.228 -14.177 1.00 96.12 120 VAL A O 1
ATOM 956 N N . PRO A 1 121 ? 4.663 -7.889 -12.660 1.00 95.44 121 PRO A N 1
ATOM 957 C CA . PRO A 1 121 ? 6.117 -7.784 -12.601 1.00 95.44 121 PRO A CA 1
ATOM 958 C C . PRO A 1 121 ? 6.743 -7.980 -13.988 1.00 95.44 121 PRO A C 1
ATOM 960 O O . PRO A 1 121 ? 6.265 -8.829 -14.749 1.00 95.44 121 PRO A O 1
ATOM 963 N N . PRO A 1 122 ? 7.799 -7.223 -14.330 1.00 96.25 122 PRO A N 1
ATOM 964 C CA . PRO A 1 122 ? 8.431 -7.344 -15.629 1.00 96.25 122 PRO A CA 1
ATOM 965 C C . PRO A 1 122 ? 9.072 -8.722 -15.785 1.00 96.25 122 PRO A C 1
ATOM 967 O O . PRO A 1 122 ? 9.669 -9.277 -14.862 1.00 96.25 122 PRO A O 1
ATOM 970 N N . THR A 1 123 ? 8.978 -9.256 -16.991 1.00 96.75 123 THR A N 1
ATOM 971 C CA . THR A 1 123 ? 9.681 -10.470 -17.395 1.00 96.75 123 THR A CA 1
ATOM 972 C C . THR A 1 123 ? 11.186 -10.224 -17.496 1.00 96.75 123 THR A C 1
ATOM 974 O O . THR A 1 123 ? 11.643 -9.104 -17.733 1.00 96.75 123 THR A O 1
ATOM 977 N N . ASP A 1 124 ? 11.983 -11.293 -17.444 1.00 96.44 124 ASP A N 1
ATOM 978 C CA . ASP A 1 124 ? 13.433 -11.220 -17.679 1.00 96.44 124 ASP A CA 1
ATOM 979 C C . ASP A 1 124 ? 13.795 -10.544 -19.012 1.00 96.44 124 ASP A C 1
ATOM 981 O O . ASP A 1 124 ? 14.826 -9.880 -19.129 1.00 96.44 124 ASP A O 1
ATOM 985 N N . ALA A 1 125 ? 12.966 -10.724 -20.045 1.00 96.88 125 ALA A N 1
ATOM 986 C CA . ALA A 1 125 ? 13.169 -10.082 -21.339 1.00 96.88 125 ALA A CA 1
ATOM 987 C C . ALA A 1 125 ? 12.997 -8.559 -21.247 1.00 96.88 125 ALA A C 1
ATOM 989 O O . ALA A 1 125 ? 13.854 -7.824 -21.736 1.00 96.88 125 ALA A O 1
ATOM 990 N N . GLU A 1 126 ? 11.943 -8.092 -20.578 1.00 95.69 126 GLU A N 1
ATOM 991 C CA . GLU A 1 126 ? 11.691 -6.664 -20.362 1.00 95.69 126 GLU A CA 1
ATOM 992 C C . GLU A 1 126 ? 12.753 -6.032 -19.459 1.00 95.69 126 GLU A C 1
ATOM 994 O O . GLU A 1 126 ? 13.227 -4.936 -19.755 1.00 95.69 126 GLU A O 1
ATOM 999 N N . ILE A 1 127 ? 13.187 -6.732 -18.405 1.00 94.81 127 ILE A N 1
ATOM 1000 C CA . ILE A 1 127 ? 14.277 -6.272 -17.532 1.00 94.81 127 ILE A CA 1
ATOM 1001 C C . ILE A 1 127 ? 15.557 -6.064 -18.351 1.00 94.81 127 ILE A C 1
ATOM 1003 O O . ILE A 1 127 ? 16.166 -4.996 -18.275 1.00 94.81 127 ILE A O 1
ATOM 1007 N N . ARG A 1 128 ? 15.953 -7.048 -19.172 1.00 95.75 128 ARG A N 1
ATOM 1008 C CA . ARG A 1 128 ? 17.148 -6.933 -20.026 1.00 95.75 128 ARG A CA 1
ATOM 1009 C C . ARG A 1 128 ? 17.041 -5.778 -21.019 1.00 95.75 128 ARG A C 1
ATOM 1011 O O . ARG A 1 128 ? 17.977 -4.991 -21.114 1.00 95.75 128 ARG A O 1
ATOM 1018 N N . ALA A 1 129 ? 15.900 -5.633 -21.692 1.00 95.00 129 ALA A N 1
ATOM 1019 C CA . ALA A 1 129 ? 15.683 -4.547 -22.647 1.00 95.00 129 ALA A CA 1
ATOM 1020 C C . ALA A 1 129 ? 15.832 -3.158 -21.994 1.00 95.00 129 ALA A C 1
ATOM 1022 O O . ALA A 1 129 ? 16.498 -2.284 -22.549 1.00 95.00 129 ALA A O 1
ATOM 1023 N N . ARG A 1 130 ? 15.283 -2.975 -20.785 1.00 92.25 130 ARG A N 1
ATOM 1024 C CA . ARG A 1 130 ? 15.401 -1.721 -20.017 1.00 92.25 130 ARG A CA 1
ATOM 1025 C C . ARG A 1 130 ? 16.843 -1.433 -19.594 1.00 92.25 130 ARG A C 1
ATOM 1027 O O . ARG A 1 130 ? 17.271 -0.283 -19.625 1.00 92.25 130 ARG A O 1
ATOM 1034 N N . LEU A 1 131 ? 17.602 -2.457 -19.195 1.00 92.12 131 LEU A N 1
ATOM 1035 C CA . LEU A 1 131 ? 19.016 -2.300 -18.833 1.00 92.12 131 LEU A CA 1
ATOM 1036 C C . LEU A 1 131 ? 19.867 -1.886 -20.038 1.00 92.12 131 LEU A C 1
ATOM 1038 O O . LEU A 1 131 ? 20.675 -0.969 -19.922 1.00 92.12 131 LEU A O 1
ATOM 1042 N N . GLU A 1 132 ? 19.654 -2.511 -21.196 1.00 95.06 132 GLU A N 1
ATOM 1043 C CA . GLU A 1 132 ? 20.339 -2.133 -22.437 1.00 95.06 132 GLU A CA 1
ATOM 1044 C C . GLU A 1 132 ? 20.029 -0.692 -22.852 1.00 95.06 132 GLU A C 1
ATOM 1046 O O . GLU A 1 132 ? 20.920 0.035 -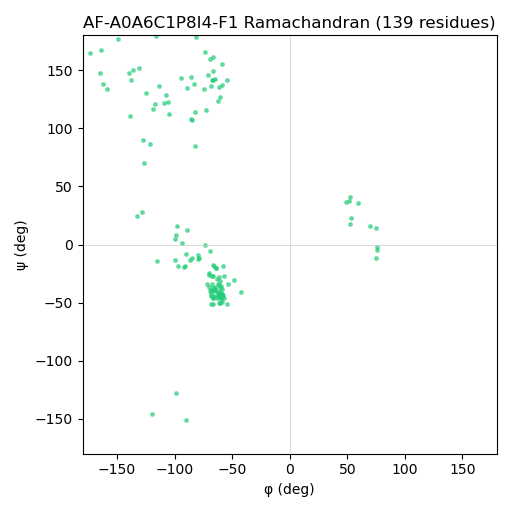23.286 1.00 95.06 132 GLU A O 1
ATOM 1051 N N . GLU A 1 133 ? 18.777 -0.255 -22.711 1.00 92.50 133 GLU A N 1
ATOM 1052 C CA . GLU A 1 133 ? 18.387 1.122 -23.006 1.00 92.50 133 GLU A CA 1
ATOM 1053 C C . GLU A 1 133 ? 19.085 2.137 -22.093 1.00 92.50 133 GLU A C 1
ATOM 1055 O O . GLU A 1 133 ? 19.618 3.127 -22.593 1.00 92.50 133 GLU A O 1
ATOM 1060 N N . ARG A 1 134 ? 19.165 1.863 -20.784 1.00 89.31 134 ARG A N 1
ATOM 1061 C CA . ARG A 1 134 ? 19.879 2.729 -19.830 1.00 89.31 134 ARG A CA 1
ATOM 1062 C C . ARG A 1 134 ? 21.369 2.826 -20.142 1.00 89.31 134 ARG A C 1
ATOM 1064 O O . ARG A 1 134 ? 21.922 3.919 -20.085 1.00 89.31 134 ARG A O 1
ATOM 1071 N N . LEU A 1 135 ? 22.006 1.710 -20.502 1.00 92.88 135 LEU A N 1
ATOM 1072 C CA . LEU A 1 135 ? 23.418 1.703 -20.900 1.00 92.88 135 LEU A CA 1
ATOM 1073 C C . LEU A 1 135 ? 23.647 2.565 -22.146 1.00 92.88 135 LEU A C 1
ATOM 1075 O O . LEU A 1 135 ? 24.544 3.400 -22.150 1.00 92.88 135 LEU A O 1
ATOM 1079 N N . ARG A 1 136 ? 22.784 2.439 -23.164 1.00 93.19 136 ARG A N 1
ATOM 1080 C CA . ARG A 1 136 ? 22.863 3.277 -24.372 1.00 93.19 136 ARG A CA 1
ATOM 1081 C C . ARG A 1 136 ? 22.703 4.766 -24.072 1.00 93.19 136 ARG A C 1
ATOM 1083 O O . ARG A 1 136 ? 23.345 5.577 -24.724 1.00 93.19 136 ARG A O 1
ATOM 1090 N N . GLN A 1 137 ? 21.844 5.137 -23.125 1.00 87.38 137 GLN A N 1
ATOM 1091 C CA . GLN A 1 137 ? 21.643 6.540 -22.747 1.00 87.38 137 GLN A CA 1
ATOM 1092 C C . GLN A 1 137 ? 22.858 7.117 -22.005 1.00 87.38 137 GLN A C 1
ATOM 1094 O O . GLN A 1 137 ? 23.220 8.261 -22.253 1.00 87.38 137 GLN A O 1
ATOM 1099 N N . GLN A 1 138 ? 23.525 6.317 -21.168 1.00 84.62 138 GLN A N 1
ATOM 1100 C CA . GLN A 1 138 ? 24.739 6.724 -20.445 1.00 84.62 138 GLN A CA 1
ATOM 1101 C C . GLN A 1 138 ? 25.969 6.892 -21.346 1.00 84.62 138 GLN A C 1
ATOM 1103 O O . GLN A 1 138 ? 26.881 7.624 -20.990 1.00 84.62 138 GLN A O 1
ATOM 1108 N N . GLU A 1 139 ? 26.018 6.220 -22.498 1.00 81.94 139 GLU A N 1
ATOM 1109 C CA . GLU A 1 139 ? 27.111 6.368 -23.474 1.00 81.94 139 GLU A CA 1
ATOM 1110 C C . GLU A 1 139 ? 26.983 7.630 -24.349 1.00 81.94 139 GLU A C 1
ATOM 1112 O O . GLU A 1 139 ? 27.915 7.966 -25.082 1.00 81.94 139 GLU A O 1
ATOM 1117 N N . VAL A 1 140 ? 25.827 8.302 -24.317 1.00 74.69 140 VAL A N 1
ATOM 1118 C CA . VAL A 1 140 ? 25.522 9.489 -25.137 1.00 74.69 140 VAL A CA 1
ATOM 1119 C C . VAL A 1 140 ? 25.685 10.804 -24.349 1.00 74.69 140 VAL A C 1
ATOM 1121 O O . VAL A 1 140 ? 25.751 11.866 -24.971 1.00 74.69 140 VAL A O 1
ATOM 1124 N N . GLU A 1 141 ? 25.802 10.740 -23.018 1.00 55.69 141 GLU A N 1
ATOM 1125 C CA . GLU A 1 141 ? 26.178 11.856 -22.122 1.00 55.69 141 GLU A CA 1
ATOM 1126 C C . GLU A 1 141 ? 27.696 11.941 -21.891 1.00 55.69 141 GLU A C 1
ATOM 1128 O O . GLU A 1 141 ? 28.209 13.085 -21.850 1.00 55.69 141 GLU A O 1
#